Protein AF-A0A1I5G384-F1 (afdb_monomer)

Mean predicted aligned error: 2.06 Å

Radius of gyration: 9.34 Å; Cα contacts (8 Å, |Δi|>4): 58; chains: 1; bounding box: 19×19×22 Å

Secondary structure (DSSP, 8-state):
-EEE-SSEEEEE-SS-EEEEEEPTT--HHHHHHH-SS-B-

Solvent-accessi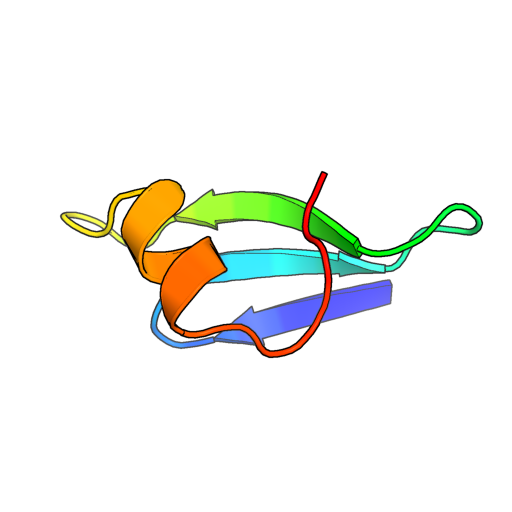ble surface area (backbone atoms only — not comparable to full-atom values): 2493 Å² total; per-residue (Å²): 97,80,46,78,56,91,56,34,36,32,39,51,55,99,89,47,39,34,65,74,45,60,33,93,93,47,51,72,65,59,53,48,76,73,37,98,56,80,65,89

InterPro domains:
  IPR037171 NagB/RpiA transferase-like [SSF100950] (2-39)

Organism: Pseudonocardia ammonioxydans (NCBI:txid260086)

Sequence (40 aa):
TRIVTDLAVIDVTGDGLELVETAPGVSADEVREKTGAPLH

Structure (mmCIF, N/CA/C/O backbone):
data_AF-A0A1I5G384-F1
#
_entry.id   AF-A0A1I5G384-F1
#
loop_
_atom_site.group_PDB
_atom_site.id
_atom_site.type_symbol
_atom_site.label_atom_id
_atom_site.label_alt_id
_atom_site.label_comp_id
_atom_site.label_asym_id
_atom_site.label_entity_id
_atom_site.label_seq_id
_atom_site.pdbx_PDB_ins_code
_atom_site.Cartn_x
_atom_site.Cartn_y
_atom_site.Cartn_z
_atom_site.occupancy
_atom_site.B_iso_or_equiv
_atom_site.auth_seq_id
_atom_site.auth_comp_id
_atom_site.auth_asym_id
_atom_site.auth_atom_id
_atom_site.pdbx_PDB_model_num
ATOM 1 N N . THR A 1 1 ? 11.943 0.614 -9.057 1.00 92.94 1 THR A N 1
ATOM 2 C CA . THR A 1 1 ? 11.097 1.820 -9.243 1.00 92.94 1 THR A CA 1
ATOM 3 C C . THR A 1 1 ? 10.125 1.893 -8.085 1.00 92.94 1 THR A C 1
ATOM 5 O O . THR A 1 1 ? 9.813 0.836 -7.564 1.00 92.94 1 THR A O 1
ATOM 8 N N . ARG A 1 2 ? 9.677 3.077 -7.650 1.00 96.38 2 ARG A N 1
ATOM 9 C CA . ARG A 1 2 ? 8.883 3.235 -6.416 1.00 96.38 2 ARG A CA 1
ATOM 10 C C . ARG A 1 2 ? 7.599 4.030 -6.658 1.00 96.38 2 ARG A C 1
ATOM 12 O O . ARG A 1 2 ? 7.635 5.026 -7.378 1.00 96.38 2 ARG A O 1
ATOM 19 N N . ILE A 1 3 ? 6.500 3.592 -6.047 1.00 96.62 3 ILE A N 1
ATOM 20 C CA . ILE A 1 3 ? 5.188 4.249 -6.035 1.00 96.62 3 ILE A CA 1
ATOM 21 C C . ILE A 1 3 ? 4.947 4.775 -4.620 1.00 96.62 3 ILE A C 1
ATOM 23 O O . ILE A 1 3 ? 5.077 4.036 -3.647 1.00 96.62 3 ILE A O 1
ATOM 27 N N . VAL A 1 4 ? 4.600 6.054 -4.502 1.00 96.69 4 VAL A N 1
ATOM 28 C CA . VAL A 1 4 ? 4.273 6.689 -3.220 1.00 96.69 4 VAL 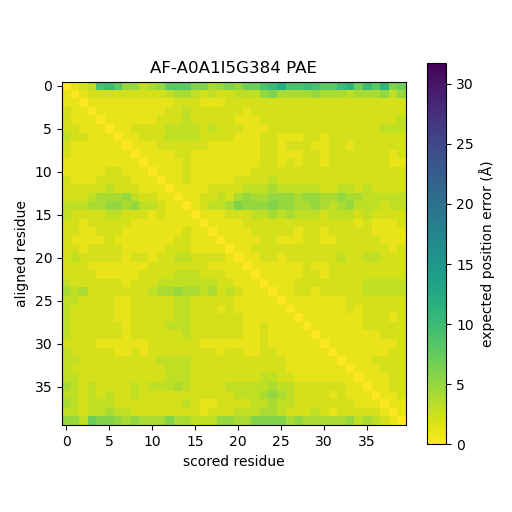A CA 1
ATOM 29 C C . VAL A 1 4 ? 2.856 7.229 -3.308 1.00 96.69 4 VAL A C 1
ATOM 31 O O . VAL A 1 4 ? 2.513 7.919 -4.268 1.00 96.69 4 VAL A O 1
ATOM 34 N N . THR A 1 5 ? 2.041 6.889 -2.318 1.00 96.38 5 THR A N 1
ATOM 35 C CA . THR A 1 5 ? 0.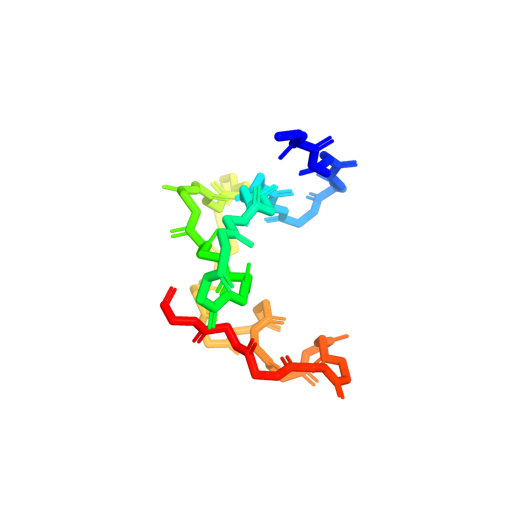636 7.290 -2.210 1.00 96.38 5 THR A CA 1
ATOM 36 C C . THR A 1 5 ? 0.356 7.815 -0.806 1.00 96.38 5 THR A C 1
ATOM 38 O O . THR A 1 5 ? 1.175 7.636 0.094 1.00 96.38 5 THR A O 1
ATOM 41 N N . ASP A 1 6 ? -0.828 8.389 -0.593 1.00 97.38 6 ASP A N 1
ATOM 42 C CA . ASP A 1 6 ? -1.268 8.807 0.745 1.00 97.38 6 ASP A CA 1
ATOM 43 C C . ASP A 1 6 ? -1.435 7.628 1.721 1.00 97.38 6 ASP A C 1
ATOM 45 O O . ASP A 1 6 ? -1.484 7.830 2.931 1.00 97.38 6 ASP A O 1
ATOM 49 N N . LEU A 1 7 ? -1.535 6.396 1.206 1.00 97.19 7 LEU A N 1
ATOM 50 C CA . LEU A 1 7 ? -1.760 5.192 2.007 1.00 97.19 7 LEU A CA 1
ATOM 51 C C . LEU A 1 7 ? -0.472 4.419 2.302 1.00 97.19 7 LEU A C 1
ATOM 53 O O . LEU A 1 7 ? -0.344 3.839 3.379 1.00 97.19 7 LEU A O 1
ATOM 57 N N . ALA A 1 8 ? 0.451 4.355 1.341 1.00 98.00 8 ALA A N 1
ATOM 58 C CA . ALA A 1 8 ? 1.627 3.496 1.421 1.00 98.00 8 ALA A CA 1
ATOM 59 C C . ALA A 1 8 ? 2.717 3.834 0.398 1.00 98.00 8 ALA A C 1
ATOM 61 O O . ALA A 1 8 ? 2.469 4.451 -0.648 1.00 98.00 8 ALA A O 1
ATOM 62 N N . VAL A 1 9 ? 3.915 3.327 0.689 1.00 97.94 9 VAL A N 1
ATOM 63 C CA . VAL A 1 9 ? 5.044 3.212 -0.233 1.00 97.94 9 VAL A CA 1
ATOM 64 C C . VAL A 1 9 ? 5.120 1.775 -0.743 1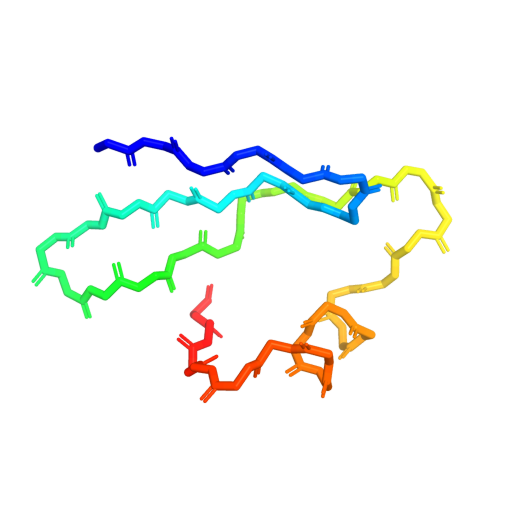.00 97.94 9 VAL A C 1
ATOM 66 O O . VAL A 1 9 ? 5.177 0.830 0.044 1.00 97.94 9 VAL A O 1
ATOM 69 N N . ILE A 1 10 ? 5.143 1.620 -2.064 1.00 98.06 10 ILE A N 1
ATOM 70 C CA . ILE A 1 10 ? 5.179 0.324 -2.745 1.00 98.06 10 ILE A CA 1
ATOM 71 C C . ILE A 1 10 ? 6.373 0.309 -3.695 1.00 98.06 10 ILE A C 1
ATOM 73 O O . ILE A 1 10 ? 6.538 1.224 -4.511 1.00 98.06 10 ILE A O 1
ATOM 77 N N . ASP A 1 11 ? 7.192 -0.734 -3.618 1.00 98.06 11 ASP A N 1
ATOM 78 C CA . ASP A 1 11 ? 8.281 -0.949 -4.562 1.00 98.06 11 ASP A CA 1
ATOM 79 C C . ASP A 1 11 ? 7.838 -1.841 -5.721 1.00 98.06 11 ASP A C 1
ATOM 81 O O . ASP A 1 11 ? 7.130 -2.832 -5.560 1.00 98.06 11 ASP A O 1
ATOM 85 N N . VAL A 1 12 ? 8.263 -1.453 -6.922 1.00 96.94 12 VAL A N 1
ATOM 86 C CA . VAL A 1 12 ? 8.088 -2.230 -8.147 1.00 96.94 12 VAL A CA 1
ATOM 87 C C . VAL A 1 12 ? 9.366 -3.022 -8.371 1.00 96.94 12 VAL A C 1
ATOM 89 O O . VAL A 1 12 ? 10.421 -2.438 -8.672 1.00 96.94 12 VAL A O 1
ATOM 92 N N . THR A 1 13 ? 9.254 -4.337 -8.226 1.00 95.25 13 THR A N 1
ATOM 93 C CA . THR A 1 13 ? 10.335 -5.309 -8.396 1.00 95.25 13 THR A CA 1
ATOM 94 C C . THR A 1 13 ? 10.129 -6.113 -9.684 1.00 95.25 13 THR A C 1
ATOM 96 O O . THR A 1 13 ? 9.140 -5.936 -10.398 1.00 95.25 13 THR A O 1
ATOM 99 N N . GLY A 1 14 ? 11.084 -6.986 -10.017 1.00 96.00 14 GLY A N 1
ATOM 100 C CA . GLY A 1 14 ? 10.928 -7.915 -11.143 1.00 96.00 14 GLY A CA 1
ATOM 101 C C . GLY A 1 14 ? 9.841 -8.971 -10.913 1.00 96.00 14 GLY A C 1
ATOM 102 O O . GLY A 1 14 ? 9.311 -9.507 -11.883 1.00 96.00 14 GLY A O 1
ATOM 103 N N . ASP A 1 15 ? 9.490 -9.221 -9.650 1.00 93.56 15 ASP A N 1
ATOM 104 C CA . ASP A 1 15 ? 8.549 -10.259 -9.228 1.00 93.56 15 ASP A CA 1
ATOM 105 C C . ASP A 1 15 ? 7.147 -9.704 -8.919 1.00 93.56 15 ASP A C 1
ATOM 107 O O . ASP A 1 15 ? 6.212 -10.475 -8.714 1.00 93.56 15 ASP A O 1
ATOM 111 N N . GLY A 1 16 ? 6.972 -8.376 -8.915 1.00 95.50 16 GLY A N 1
ATOM 112 C CA . GLY A 1 16 ? 5.675 -7.733 -8.714 1.00 95.50 16 GLY A CA 1
ATOM 113 C C . GLY A 1 16 ? 5.748 -6.446 -7.896 1.00 95.50 16 GLY A C 1
ATOM 114 O O . GLY A 1 16 ? 6.636 -5.612 -8.085 1.00 95.50 16 GLY A O 1
ATOM 115 N N . LEU A 1 17 ? 4.757 -6.272 -7.020 1.00 97.81 17 LEU A N 1
ATOM 116 C CA . LEU A 1 17 ? 4.620 -5.123 -6.130 1.00 97.81 17 LEU A CA 1
ATOM 117 C C . LEU A 1 17 ? 4.837 -5.562 -4.681 1.00 97.81 17 LEU A C 1
ATOM 119 O O . LEU A 1 17 ? 4.174 -6.486 -4.211 1.00 97.81 17 LEU A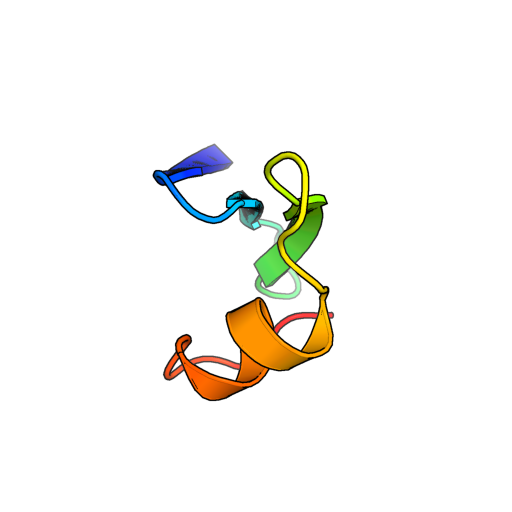 O 1
ATOM 123 N N . GLU A 1 18 ? 5.738 -4.878 -3.986 1.00 97.50 18 GLU A N 1
ATOM 124 C CA . GLU A 1 18 ? 6.084 -5.147 -2.590 1.00 97.50 18 GLU A CA 1
ATOM 125 C C . GLU A 1 18 ? 5.645 -3.974 -1.711 1.00 97.50 18 GLU A C 1
ATOM 127 O O . GLU A 1 18 ? 5.988 -2.817 -1.987 1.00 97.50 18 GLU A O 1
ATOM 132 N N . LEU A 1 19 ? 4.861 -4.255 -0.666 1.00 97.44 19 LEU A N 1
ATOM 133 C CA . LEU A 1 19 ? 4.426 -3.232 0.284 1.00 97.44 19 LEU A CA 1
ATOM 134 C C . LEU A 1 19 ? 5.552 -2.940 1.282 1.00 97.44 19 LEU A C 1
ATOM 136 O O . LEU A 1 19 ? 5.828 -3.743 2.169 1.00 97.44 19 LEU A O 1
ATOM 140 N N . VAL A 1 20 ? 6.177 -1.768 1.160 1.00 97.50 20 VAL A N 1
ATOM 141 C CA . VAL A 1 20 ? 7.363 -1.410 1.954 1.00 97.50 20 VAL A CA 1
ATOM 142 C C . VAL A 1 20 ? 6.983 -0.742 3.272 1.00 97.50 20 VAL A C 1
ATOM 144 O O . VAL A 1 20 ? 7.510 -1.091 4.325 1.00 97.50 20 VAL A O 1
ATOM 147 N N . GLU A 1 21 ? 6.082 0.239 3.220 1.00 97.31 21 GLU A N 1
ATOM 148 C CA . GLU A 1 21 ? 5.673 1.023 4.388 1.00 97.31 21 GLU A CA 1
ATOM 149 C C . GLU A 1 21 ? 4.223 1.488 4.234 1.00 97.31 21 GLU A C 1
ATOM 151 O O . GLU A 1 21 ? 3.793 1.828 3.129 1.00 97.31 21 GLU A O 1
ATOM 156 N N . THR A 1 22 ? 3.476 1.534 5.339 1.00 98.12 22 THR A N 1
ATOM 157 C CA . THR A 1 22 ? 2.140 2.136 5.390 1.00 98.12 22 THR A CA 1
ATOM 158 C C . THR A 1 22 ? 2.190 3.508 6.048 1.00 98.12 22 THR A C 1
ATOM 160 O O . THR A 1 22 ? 3.007 3.772 6.930 1.00 98.12 22 THR A O 1
ATOM 163 N N . ALA A 1 23 ? 1.291 4.395 5.632 1.00 97.94 23 ALA A N 1
ATOM 164 C CA . ALA A 1 23 ? 1.121 5.677 6.292 1.00 97.94 23 ALA A CA 1
ATOM 165 C C . ALA A 1 23 ? 0.688 5.485 7.764 1.00 97.94 23 ALA A C 1
ATOM 167 O O . ALA A 1 23 ? 0.065 4.474 8.109 1.00 97.94 23 ALA A O 1
ATOM 168 N N . PRO A 1 24 ? 0.969 6.454 8.655 1.00 97.06 24 PRO A N 1
ATOM 169 C CA . PRO A 1 24 ? 0.575 6.365 10.056 1.00 97.06 24 PRO A CA 1
ATOM 170 C C . PRO A 1 24 ? -0.927 6.109 10.225 1.00 97.06 24 PRO A C 1
ATOM 172 O O . PRO A 1 24 ? -1.758 6.872 9.739 1.00 97.06 24 PRO A O 1
ATOM 175 N N . GLY A 1 25 ? -1.271 5.041 10.945 1.00 96.94 25 GLY A N 1
ATOM 176 C CA . GLY A 1 25 ? -2.663 4.650 11.186 1.00 96.94 25 GLY A CA 1
ATOM 177 C C . GLY A 1 25 ? -3.320 3.852 10.055 1.00 96.94 25 GLY A C 1
ATOM 178 O O . GLY A 1 25 ? -4.459 3.433 10.230 1.00 96.94 25 GLY A O 1
ATOM 179 N N . VAL A 1 26 ? -2.617 3.594 8.947 1.00 97.75 26 VAL A N 1
ATOM 180 C CA . VAL A 1 26 ? -3.079 2.722 7.857 1.00 9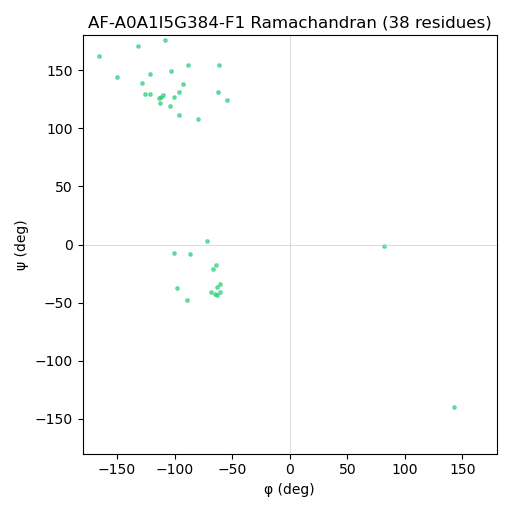7.75 26 VAL A CA 1
ATOM 181 C C . VAL A 1 26 ? -2.505 1.318 8.050 1.00 97.75 26 VAL A C 1
ATOM 183 O O . VAL A 1 26 ? -1.303 1.147 8.276 1.00 97.75 26 VAL A O 1
ATOM 186 N N . SER A 1 27 ? -3.358 0.296 7.963 1.00 97.56 27 SER A N 1
ATOM 187 C CA . SER A 1 27 ? -2.935 -1.106 8.050 1.00 97.56 27 SER A CA 1
ATOM 188 C C . SER A 1 27 ? -2.549 -1.661 6.677 1.00 97.56 27 SER A C 1
ATOM 190 O O . SER A 1 27 ? -3.052 -1.219 5.646 1.00 97.56 27 SER A O 1
ATOM 192 N N . ALA A 1 28 ? -1.684 -2.676 6.647 1.00 96.88 28 ALA A N 1
ATOM 193 C CA . ALA A 1 28 ? -1.326 -3.348 5.397 1.00 96.88 28 ALA A CA 1
ATOM 194 C C . ALA A 1 28 ? -2.546 -3.985 4.704 1.00 96.88 28 ALA A C 1
ATOM 196 O O . ALA A 1 28 ? -2.622 -3.995 3.477 1.00 96.88 28 ALA A O 1
ATOM 197 N N . ASP A 1 29 ? -3.513 -4.479 5.480 1.00 97.00 29 ASP A N 1
ATOM 198 C CA . ASP A 1 2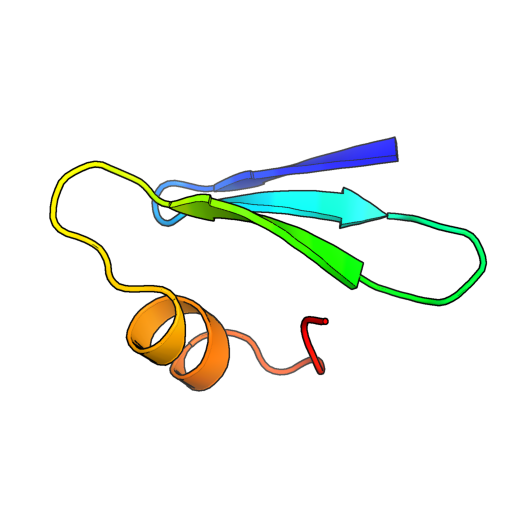9 ? -4.738 -5.074 4.942 1.00 97.00 29 ASP A CA 1
ATOM 199 C C . ASP A 1 29 ? -5.625 -4.024 4.269 1.00 97.00 29 ASP A C 1
ATOM 201 O O . ASP A 1 29 ? -6.106 -4.263 3.166 1.00 97.00 29 ASP A O 1
ATOM 205 N N . GLU A 1 30 ? -5.753 -2.824 4.846 1.00 97.50 30 GLU A N 1
ATOM 206 C CA . GLU A 1 30 ? -6.483 -1.722 4.208 1.00 97.50 30 GLU A CA 1
ATOM 207 C C . GLU A 1 30 ? -5.850 -1.332 2.863 1.00 97.50 30 GLU A C 1
ATOM 209 O O . GLU A 1 30 ? -6.556 -1.097 1.878 1.00 97.50 30 GLU A O 1
ATOM 214 N N . VAL A 1 31 ? -4.515 -1.292 2.796 1.00 97.44 31 VAL A N 1
ATOM 215 C CA . VAL A 1 31 ? -3.801 -1.010 1.543 1.00 97.44 31 VAL A CA 1
ATOM 216 C C . VAL A 1 31 ? -4.083 -2.098 0.511 1.00 97.44 31 VAL A C 1
ATOM 218 O O . VAL A 1 31 ? -4.348 -1.778 -0.647 1.00 97.44 31 VAL A O 1
ATOM 221 N N . ARG A 1 32 ? -4.072 -3.374 0.913 1.00 96.81 32 ARG A N 1
ATOM 222 C CA . ARG A 1 32 ? -4.376 -4.506 0.026 1.00 96.81 32 ARG A CA 1
ATOM 223 C C . ARG A 1 32 ? -5.820 -4.484 -0.465 1.00 96.81 32 ARG A C 1
ATOM 225 O O . ARG A 1 32 ? -6.044 -4.690 -1.650 1.00 96.81 32 ARG A O 1
ATOM 232 N N . GLU A 1 33 ? -6.788 -4.178 0.395 1.00 97.25 33 GLU A N 1
ATOM 233 C CA . GLU A 1 33 ? -8.202 -4.068 0.010 1.00 97.25 33 GLU A CA 1
ATOM 234 C C . GLU A 1 33 ? -8.448 -2.936 -0.995 1.00 97.25 33 GLU A C 1
ATOM 236 O O . GLU A 1 33 ? -9.271 -3.068 -1.903 1.00 97.25 33 GLU A O 1
ATOM 241 N N . LYS A 1 34 ? -7.723 -1.821 -0.851 1.00 96.69 34 LYS A N 1
ATOM 242 C CA . LYS A 1 34 ? -7.836 -0.653 -1.738 1.00 96.69 34 LYS A CA 1
ATOM 243 C C . LYS A 1 34 ? -6.961 -0.741 -2.988 1.00 96.69 34 LYS A C 1
ATOM 245 O O . LYS A 1 34 ? -7.104 0.094 -3.881 1.00 96.69 34 LYS A O 1
ATOM 250 N N . THR A 1 35 ? -6.082 -1.736 -3.079 1.00 96.62 35 THR A N 1
ATOM 251 C CA . THR A 1 35 ? -5.196 -1.928 -4.228 1.00 96.62 35 THR A CA 1
ATOM 252 C C . THR A 1 35 ? -5.712 -3.064 -5.100 1.00 96.62 35 THR A C 1
ATOM 254 O O . THR A 1 35 ? -5.787 -4.210 -4.682 1.00 96.62 35 THR A O 1
ATOM 257 N N . GLY A 1 36 ? -6.028 -2.764 -6.361 1.00 96.12 36 GLY A N 1
AT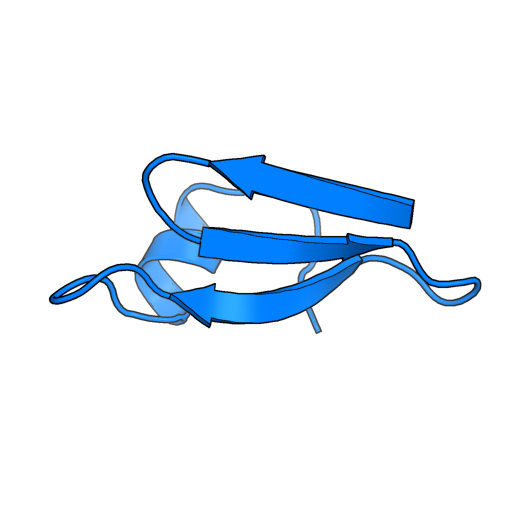OM 258 C CA . GLY A 1 36 ? -6.537 -3.764 -7.313 1.00 96.12 36 GLY A CA 1
ATOM 259 C C . GLY A 1 36 ? -5.501 -4.785 -7.806 1.00 96.12 36 GLY A C 1
ATOM 260 O O . GLY A 1 36 ? -5.816 -5.596 -8.674 1.00 96.12 36 GLY A O 1
ATOM 261 N N . ALA A 1 37 ? -4.269 -4.729 -7.300 1.00 95.94 37 ALA A N 1
ATOM 262 C CA . ALA A 1 37 ? -3.169 -5.615 -7.651 1.00 95.94 37 ALA A CA 1
ATOM 263 C C . ALA A 1 37 ? -2.657 -6.334 -6.392 1.00 95.94 37 ALA A C 1
ATOM 265 O O . ALA A 1 37 ? -2.678 -5.745 -5.310 1.00 95.94 37 ALA A O 1
ATOM 266 N N . PRO A 1 38 ? -2.182 -7.585 -6.515 1.00 95.12 38 PRO A N 1
ATOM 267 C CA . PRO A 1 38 ? -1.588 -8.293 -5.391 1.00 95.12 38 PRO A CA 1
ATOM 268 C C . PRO A 1 38 ? -0.343 -7.552 -4.894 1.00 95.12 38 PRO A C 1
ATOM 270 O O . PRO A 1 38 ? 0.522 -7.177 -5.687 1.00 95.12 38 PRO A O 1
ATOM 273 N N . LEU A 1 39 ? -0.279 -7.357 -3.576 1.00 95.50 39 LEU A N 1
ATOM 274 C CA . LEU A 1 39 ? 0.876 -6.809 -2.873 1.00 95.50 39 LEU A CA 1
ATOM 275 C C . LEU A 1 39 ? 1.476 -7.904 -1.997 1.00 95.50 39 LEU A C 1
ATOM 277 O O . LEU A 1 39 ? 0.772 -8.457 -1.140 1.00 95.50 39 LEU A O 1
ATOM 281 N N . HIS A 1 40 ? 2.752 -8.195 -2.234 1.00 90.56 40 HIS A N 1
ATOM 282 C CA . HIS A 1 40 ? 3.550 -9.093 -1.408 1.00 90.56 40 HIS A CA 1
ATOM 283 C C . HIS A 1 40 ? 3.989 -8.370 -0.130 1.00 90.56 40 HIS A C 1
ATOM 285 O O . HIS A 1 40 ? 4.403 -7.191 -0.229 1.00 90.56 40 HIS A O 1
#

pLDDT: mean 96.63, std 1.49, range [90.56, 98.12]

Foldseek 3Di:
DWDDDQFFIWDQDPVGIETDGGDVPHDPVNVCVVDPDDYD

Nearest PDB structures (foldseek):
  3rrl-assembly1_D  TM=9.230E-01  e=2.468E-02  Helicobacter pylori
  8k9h-ass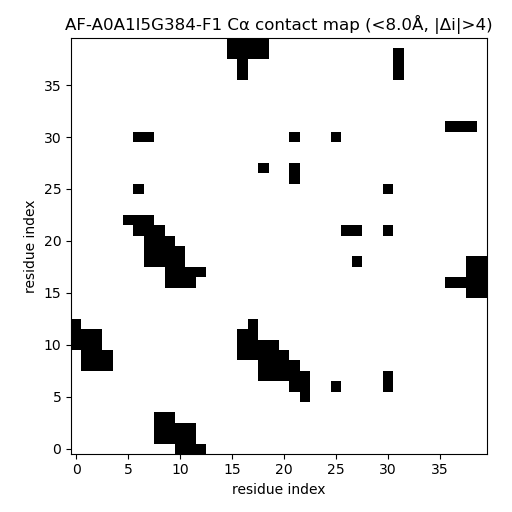embly2_E  TM=9.351E-01  e=1.096E-01  Fusobacterium nucleatum
  8k9h-assembly2_C  TM=9.348E-01  e=1.885E-01  Fusobacterium nucleatum
  6lp1-assembly1_B  TM=9.190E-01  e=2.158E-01  Trypanosoma brucei
  5dbn-assembly1_D  TM=8.953E-01  e=3.468E-01  Escherichia coli DH5[alpha]